Protein AF-A0A5E7EIS5-F1 (afdb_monomer_lite)

pLDDT: mean 86.92, std 15.65, range [37.38, 98.56]

Structure (mmCIF, N/CA/C/O backbone):
data_AF-A0A5E7EIS5-F1
#
_entry.id   AF-A0A5E7EIS5-F1
#
loop_
_atom_site.group_PDB
_atom_site.id
_atom_site.type_symbol
_atom_site.label_atom_id
_atom_site.label_alt_id
_atom_site.label_comp_id
_atom_site.label_asym_id
_atom_site.label_entity_id
_atom_site.label_seq_id
_atom_site.pdbx_PDB_ins_code
_atom_site.Cartn_x
_atom_site.Cartn_y
_atom_site.Cartn_z
_atom_site.occupancy
_atom_site.B_iso_or_equiv
_atom_site.auth_seq_id
_atom_site.auth_comp_id
_atom_site.auth_asym_id
_atom_site.auth_atom_id
_atom_site.pdbx_PDB_model_num
ATOM 1 N N . MET A 1 1 ? 23.421 -12.935 -40.437 1.00 37.38 1 MET A N 1
ATOM 2 C CA . MET A 1 1 ? 22.418 -13.171 -39.375 1.00 37.38 1 MET A CA 1
ATOM 3 C C . MET A 1 1 ? 22.637 -12.154 -38.265 1.00 37.38 1 MET A C 1
ATOM 5 O O . MET A 1 1 ? 23.634 -12.258 -37.567 1.00 37.38 1 MET A O 1
ATOM 9 N N . LYS A 1 2 ? 21.781 -11.132 -38.151 1.00 46.00 2 LYS A N 1
ATOM 10 C CA . LYS A 1 2 ? 21.815 -10.178 -37.031 1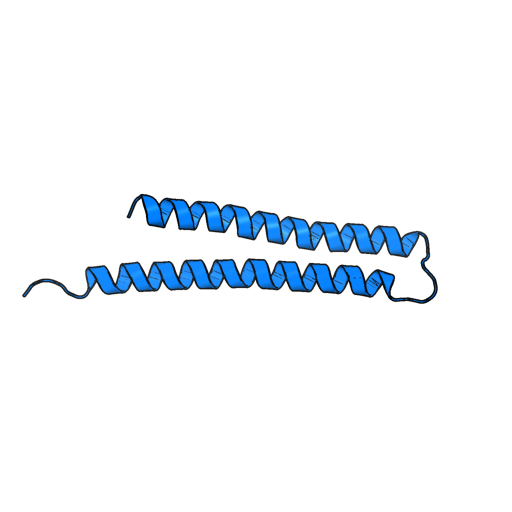.00 46.00 2 LYS A CA 1
ATOM 11 C C . LYS A 1 2 ? 20.777 -10.616 -35.994 1.00 46.00 2 LYS A C 1
ATOM 13 O O . LYS A 1 2 ? 19.660 -10.983 -36.342 1.00 46.00 2 LYS A O 1
ATOM 18 N N . THR A 1 3 ? 21.207 -10.676 -34.745 1.00 47.28 3 THR A N 1
ATOM 19 C CA . THR A 1 3 ? 20.554 -11.269 -33.576 1.00 47.28 3 THR A CA 1
ATOM 20 C C . THR A 1 3 ? 19.270 -10.531 -33.177 1.00 47.28 3 THR A C 1
ATOM 22 O O . THR A 1 3 ? 19.309 -9.502 -32.517 1.00 47.28 3 THR A O 1
ATOM 25 N N . ILE A 1 4 ? 18.112 -11.099 -33.529 1.00 55.66 4 ILE A N 1
ATOM 26 C CA . ILE A 1 4 ? 16.771 -10.616 -33.126 1.00 55.66 4 ILE A CA 1
ATOM 27 C C . ILE A 1 4 ? 16.471 -10.931 -31.641 1.00 55.66 4 ILE A C 1
ATOM 29 O O . ILE A 1 4 ? 15.599 -10.325 -31.024 1.00 55.66 4 ILE A O 1
ATOM 33 N N . HIS A 1 5 ? 17.226 -11.847 -31.028 1.00 51.66 5 HIS A N 1
ATOM 34 C CA . HIS A 1 5 ? 16.948 -12.360 -29.684 1.00 51.66 5 HIS A CA 1
ATOM 35 C C . HIS A 1 5 ? 17.260 -11.378 -28.538 1.00 51.66 5 HIS A C 1
ATOM 37 O O . HIS A 1 5 ? 16.681 -11.534 -27.474 1.00 51.66 5 HIS A O 1
ATOM 43 N N . SER A 1 6 ? 18.115 -10.365 -28.742 1.00 52.78 6 SER A N 1
ATOM 44 C CA . SER A 1 6 ? 18.588 -9.476 -27.658 1.00 52.78 6 SER A CA 1
ATOM 45 C C . SER A 1 6 ? 17.595 -8.362 -27.281 1.00 52.78 6 SER A C 1
ATOM 47 O O . SER A 1 6 ? 17.455 -8.008 -26.117 1.00 52.78 6 SER A O 1
ATOM 49 N N . ALA A 1 7 ? 16.853 -7.819 -28.253 1.00 53.78 7 ALA A N 1
ATOM 50 C CA . ALA A 1 7 ? 15.885 -6.745 -27.995 1.00 53.78 7 ALA A CA 1
ATOM 51 C C . ALA A 1 7 ? 14.556 -7.264 -27.409 1.00 53.78 7 ALA A C 1
ATOM 53 O O . ALA A 1 7 ? 13.869 -6.559 -26.673 1.00 53.78 7 ALA A O 1
ATOM 54 N N . ARG A 1 8 ? 14.191 -8.516 -27.721 1.00 56.47 8 ARG A N 1
ATOM 55 C CA . ARG A 1 8 ? 12.929 -9.133 -27.280 1.00 56.47 8 ARG A CA 1
ATOM 56 C C . ARG A 1 8 ? 12.954 -9.515 -25.796 1.00 56.47 8 ARG A C 1
ATOM 58 O O . ARG A 1 8 ? 11.939 -9.392 -25.122 1.00 56.47 8 ARG A O 1
ATOM 65 N N . THR A 1 9 ? 14.115 -9.925 -25.290 1.00 61.12 9 THR A N 1
ATOM 66 C CA . THR A 1 9 ? 14.347 -10.235 -23.871 1.00 61.12 9 THR A CA 1
ATOM 67 C C . THR A 1 9 ? 14.394 -8.986 -22.993 1.00 61.12 9 THR A C 1
ATOM 69 O O . THR A 1 9 ? 13.882 -9.026 -21.878 1.00 61.12 9 THR A O 1
ATOM 72 N N . GLY A 1 10 ? 14.929 -7.865 -23.492 1.00 65.69 10 GLY A N 1
ATOM 73 C CA . GLY A 1 10 ? 14.918 -6.588 -22.765 1.00 65.69 10 GLY A CA 1
ATOM 74 C C . GLY A 1 10 ? 13.504 -6.048 -22.516 1.00 65.69 10 GLY A C 1
ATOM 75 O O . GLY A 1 10 ? 13.179 -5.659 -21.396 1.00 65.69 10 GLY A O 1
ATOM 76 N N . ASN A 1 11 ? 12.633 -6.101 -23.531 1.00 70.50 11 ASN A N 1
ATOM 77 C CA . ASN A 1 11 ? 11.238 -5.666 -23.392 1.00 70.50 11 ASN A CA 1
ATOM 78 C C . ASN A 1 11 ? 10.411 -6.591 -22.487 1.00 70.50 11 ASN A C 1
ATOM 80 O O . ASN A 1 11 ? 9.667 -6.093 -21.651 1.00 70.50 11 ASN A O 1
ATOM 84 N N . ALA A 1 12 ? 10.579 -7.914 -22.590 1.00 75.50 12 ALA A N 1
ATOM 85 C CA . ALA A 1 12 ? 9.871 -8.855 -21.718 1.00 75.50 12 ALA A CA 1
ATOM 86 C C . ALA A 1 12 ? 10.245 -8.667 -20.235 1.00 75.50 12 ALA A C 1
ATOM 88 O O . ALA A 1 12 ? 9.368 -8.624 -19.378 1.00 75.50 12 ALA A O 1
ATOM 89 N N . CYS A 1 13 ? 11.534 -8.458 -19.941 1.00 83.25 13 CYS A N 1
ATOM 90 C CA . CYS A 1 13 ? 12.000 -8.160 -18.586 1.00 83.25 13 CYS A CA 1
ATOM 91 C C . CYS A 1 13 ? 11.355 -6.875 -18.036 1.00 83.25 13 CYS A C 1
ATOM 93 O O . CYS A 1 13 ? 10.887 -6.844 -16.901 1.00 83.25 13 CYS A O 1
ATOM 95 N N . ARG A 1 14 ? 11.251 -5.827 -18.863 1.00 86.06 14 ARG A N 1
ATOM 96 C CA . ARG A 1 14 ? 10.587 -4.569 -18.492 1.00 86.06 14 ARG A CA 1
ATOM 97 C C . ARG A 1 14 ? 9.095 -4.752 -18.206 1.00 86.06 14 ARG A C 1
ATOM 99 O O . ARG A 1 14 ? 8.608 -4.219 -17.211 1.00 86.06 14 ARG A O 1
ATOM 106 N N . ASP A 1 15 ? 8.376 -5.470 -19.061 1.00 91.38 15 ASP A N 1
ATOM 107 C CA . ASP A 1 15 ? 6.938 -5.694 -18.884 1.00 91.38 15 ASP A CA 1
ATOM 108 C C . ASP A 1 15 ? 6.655 -6.495 -17.605 1.00 91.38 15 ASP A C 1
ATOM 110 O O . ASP A 1 15 ? 5.702 -6.205 -16.881 1.00 91.38 15 ASP A O 1
ATOM 114 N N . GLU A 1 16 ? 7.523 -7.450 -17.266 1.00 92.94 16 GLU A N 1
ATOM 115 C CA . GLU A 1 16 ? 7.443 -8.188 -16.007 1.00 92.94 16 GLU A CA 1
ATOM 116 C C . GLU A 1 16 ? 7.687 -7.308 -14.774 1.00 92.94 16 GLU A C 1
ATOM 118 O O . GLU A 1 16 ? 6.995 -7.478 -13.767 1.00 92.94 16 GLU A O 1
ATOM 123 N N . GLU A 1 17 ? 8.641 -6.373 -14.832 1.00 94.25 17 GLU A N 1
ATOM 124 C CA . GLU A 1 17 ? 8.881 -5.402 -13.755 1.00 94.25 17 GLU A CA 1
ATOM 125 C C . GLU A 1 17 ? 7.672 -4.485 -13.551 1.00 94.25 17 GLU A C 1
ATOM 127 O O . GLU A 1 17 ? 7.219 -4.294 -12.424 1.00 94.25 17 GLU A O 1
ATOM 132 N N . ILE A 1 18 ? 7.082 -3.978 -14.638 1.00 95.44 18 ILE A N 1
ATOM 133 C CA . ILE A 1 18 ? 5.860 -3.163 -14.577 1.00 95.44 18 ILE A CA 1
ATOM 134 C C . ILE A 1 18 ? 4.696 -3.985 -14.006 1.00 95.44 18 ILE A C 1
ATOM 136 O O . ILE A 1 18 ? 3.958 -3.508 -13.146 1.00 95.44 18 ILE A O 1
ATOM 140 N N . ALA A 1 19 ? 4.541 -5.242 -14.427 1.00 97.06 19 ALA A N 1
ATOM 141 C CA . ALA A 1 19 ? 3.502 -6.122 -13.899 1.00 97.06 19 ALA A CA 1
ATOM 142 C C . ALA A 1 19 ? 3.695 -6.429 -12.405 1.00 97.06 19 ALA A C 1
ATOM 144 O O . ALA A 1 19 ? 2.709 -6.539 -11.676 1.00 97.06 19 ALA A O 1
ATOM 145 N N . ARG A 1 20 ? 4.943 -6.569 -11.933 1.00 96.81 20 ARG A N 1
ATOM 146 C CA . ARG A 1 20 ? 5.263 -6.680 -10.499 1.00 96.81 20 ARG A CA 1
ATOM 147 C C . ARG A 1 20 ? 4.870 -5.412 -9.749 1.00 96.81 20 ARG A C 1
ATOM 149 O O . ARG A 1 20 ? 4.171 -5.514 -8.745 1.00 96.81 20 ARG A O 1
ATOM 156 N N . ASN A 1 21 ? 5.241 -4.247 -10.268 1.00 98.12 21 ASN A N 1
ATOM 157 C CA . ASN A 1 21 ? 4.909 -2.961 -9.666 1.00 98.12 21 ASN A CA 1
ATOM 158 C C . ASN A 1 21 ? 3.392 -2.744 -9.537 1.00 98.12 21 ASN A C 1
ATOM 160 O O . ASN A 1 21 ? 2.902 -2.380 -8.470 1.00 98.12 21 ASN A O 1
ATOM 164 N N . ASN A 1 22 ? 2.632 -3.078 -10.583 1.00 98.12 22 ASN A N 1
ATOM 165 C CA . ASN A 1 22 ? 1.170 -3.008 -10.558 1.00 98.12 22 ASN A CA 1
ATOM 166 C C . ASN A 1 22 ? 0.557 -3.916 -9.482 1.00 98.12 22 ASN A C 1
ATOM 168 O O . ASN A 1 22 ? -0.442 -3.546 -8.869 1.00 98.12 22 ASN A O 1
ATOM 172 N N . ARG A 1 23 ? 1.148 -5.092 -9.223 1.00 98.31 23 ARG A N 1
ATOM 173 C CA . ARG A 1 23 ? 0.692 -5.972 -8.135 1.00 98.31 23 ARG A CA 1
ATOM 174 C C . ARG A 1 23 ? 0.921 -5.356 -6.756 1.00 98.31 23 ARG A C 1
ATOM 176 O O . ARG A 1 23 ? 0.067 -5.537 -5.900 1.00 98.31 23 ARG A O 1
ATOM 183 N N . LEU A 1 24 ? 2.014 -4.617 -6.555 1.00 98.00 24 LEU A N 1
ATOM 184 C CA . LEU A 1 24 ? 2.273 -3.918 -5.289 1.00 98.00 24 LEU A CA 1
ATOM 185 C C . LEU A 1 24 ? 1.243 -2.812 -5.037 1.00 98.00 24 LEU A C 1
ATOM 187 O O . LEU A 1 24 ? 0.708 -2.722 -3.936 1.00 98.00 24 LEU A O 1
ATOM 191 N N . PHE A 1 25 ? 0.921 -2.009 -6.057 1.00 98.44 25 PHE A N 1
ATOM 192 C CA . PHE A 1 25 ? -0.145 -1.007 -5.945 1.00 98.44 25 PHE A CA 1
ATOM 193 C C . PHE A 1 25 ? -1.506 -1.648 -5.668 1.00 98.44 25 PHE A C 1
ATOM 195 O O . PHE A 1 25 ? -2.222 -1.191 -4.786 1.00 98.44 25 PHE A O 1
ATOM 202 N N . PHE A 1 26 ? -1.828 -2.747 -6.353 1.00 98.38 26 PHE A N 1
ATOM 203 C CA . PHE A 1 26 ? -3.069 -3.475 -6.102 1.00 98.38 26 PHE A CA 1
ATOM 204 C C . PHE A 1 26 ? -3.148 -4.032 -4.671 1.00 98.38 26 PHE A C 1
ATOM 206 O O . PHE A 1 26 ? -4.190 -3.928 -4.032 1.00 98.38 26 PHE A O 1
ATOM 213 N N . GLU A 1 27 ? -2.057 -4.595 -4.143 1.00 98.38 27 GLU A N 1
ATOM 214 C CA . GLU A 1 27 ? -1.990 -5.056 -2.749 1.00 98.38 27 GLU A CA 1
ATOM 215 C C . GLU A 1 27 ? -2.179 -3.888 -1.764 1.00 98.38 27 GLU A C 1
ATOM 217 O O . GLU A 1 27 ? -2.918 -4.018 -0.788 1.00 98.38 27 GLU A O 1
ATOM 222 N N . ALA A 1 28 ? -1.572 -2.729 -2.043 1.00 98.44 28 ALA A N 1
ATOM 223 C CA . ALA A 1 28 ? -1.759 -1.520 -1.246 1.00 98.44 28 ALA A CA 1
ATOM 224 C C . ALA A 1 28 ? -3.226 -1.051 -1.249 1.00 98.44 28 ALA A C 1
ATOM 226 O O . ALA A 1 28 ? -3.786 -0.815 -0.178 1.00 98.44 28 ALA A O 1
ATOM 227 N N . ASP A 1 29 ? -3.871 -1.003 -2.421 1.00 98.56 29 ASP A N 1
ATOM 228 C CA . ASP A 1 29 ? -5.290 -0.645 -2.565 1.00 98.56 29 ASP A CA 1
ATOM 229 C C . ASP A 1 29 ? -6.200 -1.615 -1.787 1.00 98.56 29 ASP A C 1
ATOM 231 O O . ASP A 1 29 ? -7.178 -1.204 -1.157 1.00 98.56 29 ASP A O 1
ATOM 235 N N . GLN A 1 30 ? -5.884 -2.915 -1.801 1.00 98.38 30 GLN A N 1
ATOM 236 C CA . GLN A 1 30 ? -6.637 -3.920 -1.049 1.00 98.38 30 GLN A CA 1
ATOM 237 C C . GLN A 1 30 ? -6.512 -3.720 0.463 1.00 98.38 30 GLN A C 1
ATOM 239 O O . GLN A 1 30 ? -7.530 -3.728 1.159 1.00 98.38 30 GLN A O 1
ATOM 244 N N . LEU A 1 31 ? -5.293 -3.506 0.965 1.00 98.19 31 LEU A N 1
ATOM 245 C CA . LEU A 1 31 ? -5.049 -3.223 2.383 1.00 98.19 31 LEU A CA 1
ATOM 246 C C . LEU A 1 31 ? -5.741 -1.929 2.823 1.00 98.19 31 LEU A C 1
ATOM 248 O O . LEU A 1 31 ? -6.290 -1.862 3.924 1.00 98.19 31 LEU A O 1
ATOM 252 N N . ASP A 1 32 ? -5.757 -0.915 1.959 1.00 97.81 32 ASP A N 1
ATOM 253 C CA . ASP A 1 32 ? -6.441 0.345 2.231 1.00 97.81 32 ASP A CA 1
ATOM 254 C C . ASP A 1 32 ? -7.957 0.149 2.333 1.00 97.81 32 ASP A C 1
ATOM 256 O O . ASP A 1 32 ? -8.592 0.560 3.309 1.00 97.81 32 ASP A O 1
ATOM 260 N N . ALA A 1 33 ? -8.542 -0.575 1.377 1.00 97.00 33 ALA A N 1
ATOM 261 C CA . ALA A 1 33 ? -9.956 -0.926 1.405 1.00 97.00 33 ALA A CA 1
ATOM 262 C C . ALA A 1 33 ? -10.321 -1.751 2.652 1.00 97.00 33 ALA A C 1
ATOM 264 O O . ALA A 1 33 ? -11.395 -1.564 3.229 1.00 97.00 33 ALA A O 1
ATOM 265 N N . GLU A 1 34 ? -9.445 -2.654 3.097 1.00 95.50 34 GLU A N 1
ATOM 266 C CA . GLU A 1 34 ? -9.614 -3.394 4.351 1.00 95.50 34 GLU A CA 1
ATOM 267 C C . GLU A 1 34 ? -9.573 -2.491 5.583 1.00 95.50 34 GLU A C 1
ATOM 269 O O . GLU A 1 34 ? -10.390 -2.681 6.487 1.00 95.50 34 GLU A O 1
ATOM 274 N N . ALA A 1 35 ? -8.706 -1.476 5.606 1.00 95.81 35 ALA A N 1
ATOM 275 C CA . ALA A 1 35 ? -8.686 -0.495 6.686 1.00 95.81 35 ALA A CA 1
ATOM 276 C C . ALA A 1 35 ? -10.050 0.199 6.809 1.00 95.81 35 ALA A C 1
ATOM 278 O O . ALA A 1 35 ? -10.623 0.252 7.895 1.00 95.81 35 ALA A O 1
ATOM 279 N N . TYR A 1 36 ? -10.640 0.647 5.701 1.00 93.69 36 TYR A N 1
ATOM 280 C CA . TYR A 1 36 ? -11.946 1.312 5.735 1.00 93.69 36 TYR A CA 1
ATOM 281 C C . TYR A 1 36 ? -13.104 0.404 6.164 1.00 93.69 36 TYR A C 1
ATOM 283 O O . TYR A 1 36 ? -14.054 0.893 6.778 1.00 93.69 36 TYR A O 1
ATOM 291 N N . LYS A 1 37 ? -13.022 -0.915 5.946 1.00 93.50 37 LYS A N 1
ATOM 292 C CA . LYS A 1 37 ? -14.024 -1.861 6.476 1.00 93.50 37 LYS A CA 1
ATOM 293 C C . LYS A 1 37 ? -14.083 -1.854 8.007 1.00 93.50 37 LYS A C 1
ATOM 295 O O . LYS A 1 37 ? -15.150 -2.098 8.560 1.00 93.50 37 LYS A O 1
ATOM 300 N N . ILE A 1 38 ? -12.982 -1.528 8.693 1.00 91.38 38 ILE A N 1
ATOM 301 C CA . ILE A 1 38 ? -12.927 -1.429 10.165 1.00 91.38 38 ILE A CA 1
ATOM 302 C C . ILE A 1 38 ? -13.843 -0.307 10.679 1.00 91.38 38 ILE A C 1
ATOM 304 O O . ILE A 1 38 ? -14.429 -0.434 11.751 1.00 91.38 38 ILE A O 1
ATOM 308 N N . LEU A 1 39 ? -14.004 0.770 9.905 1.00 88.06 39 LEU A N 1
ATOM 309 C CA . LEU A 1 39 ? -14.854 1.912 10.256 1.00 88.06 39 LEU A CA 1
ATOM 310 C C . LEU A 1 39 ? -16.338 1.696 9.918 1.00 88.06 39 LEU A C 1
ATOM 312 O O . LEU A 1 39 ? -17.167 2.5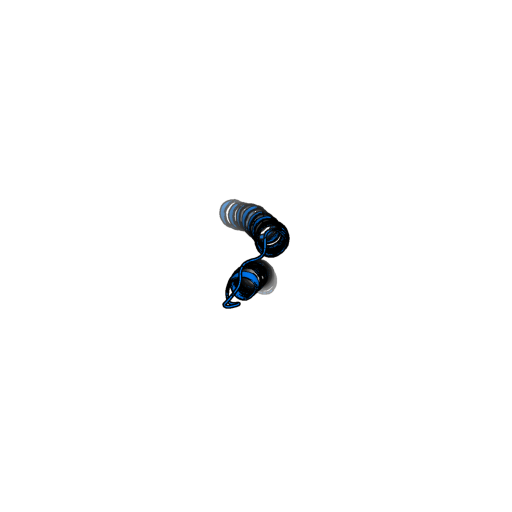10 10.309 1.00 88.06 39 LEU A O 1
ATOM 316 N N . GLY A 1 40 ? -16.686 0.627 9.194 1.00 80.69 40 GLY A N 1
ATOM 317 C CA . GLY A 1 40 ? -18.045 0.372 8.702 1.00 80.69 40 GLY A CA 1
ATOM 318 C C . GLY A 1 40 ? -19.041 -0.149 9.745 1.00 80.69 40 GLY A C 1
ATOM 319 O O . GLY A 1 40 ? -20.182 -0.428 9.389 1.00 80.69 40 GLY A O 1
ATOM 320 N N . ASN A 1 41 ? -18.633 -0.306 11.007 1.00 71.44 41 ASN A N 1
ATOM 321 C CA . ASN A 1 41 ? -19.521 -0.749 12.082 1.00 71.44 41 ASN A CA 1
ATOM 322 C C . ASN A 1 41 ? -20.271 0.446 12.696 1.00 71.44 41 ASN A C 1
ATOM 324 O O . ASN A 1 41 ? -19.675 1.493 12.936 1.00 71.44 41 ASN A O 1
ATOM 328 N N . GLU A 1 42 ? -21.558 0.271 13.016 1.00 65.62 42 GLU A N 1
ATOM 329 C CA . GLU A 1 42 ? -22.436 1.325 13.569 1.00 65.62 42 GLU A CA 1
ATOM 330 C C . GLU A 1 42 ? -21.949 1.912 14.912 1.00 65.62 42 GLU A C 1
ATOM 332 O O . GLU A 1 42 ? -22.405 2.977 15.328 1.00 65.62 42 GLU A O 1
ATOM 337 N N . TYR A 1 43 ? -20.992 1.253 15.577 1.00 71.31 43 TYR A N 1
ATOM 338 C CA . TYR A 1 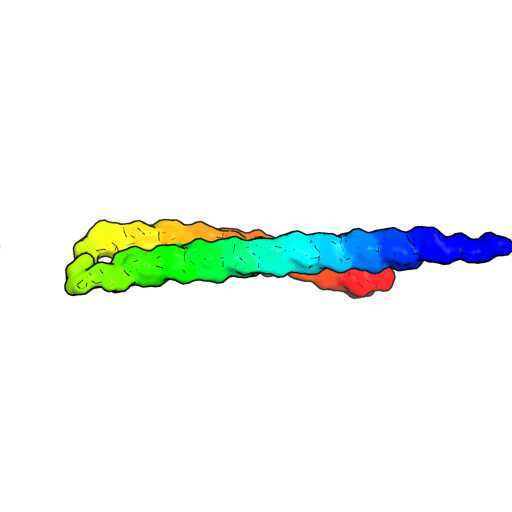43 ? -20.357 1.723 16.804 1.00 71.31 43 TYR A CA 1
ATOM 339 C C . TYR A 1 43 ? -18.827 1.708 16.670 1.00 71.31 43 TYR A C 1
ATOM 341 O O . TYR A 1 43 ? -18.210 0.650 16.522 1.00 71.31 43 TYR A O 1
ATOM 349 N N . ILE A 1 44 ? -18.211 2.893 16.719 1.00 78.50 44 ILE A N 1
ATOM 350 C CA . ILE A 1 44 ? -16.755 3.067 16.665 1.00 78.50 44 ILE A CA 1
ATOM 351 C C . ILE A 1 44 ? -16.231 3.163 18.099 1.00 78.50 44 ILE A C 1
ATOM 353 O O . ILE A 1 44 ? -16.350 4.200 18.752 1.00 78.50 44 ILE A O 1
ATOM 357 N N . GLU A 1 45 ? -15.637 2.079 18.587 1.00 84.38 45 GLU A N 1
ATOM 358 C CA . GLU A 1 45 ? -14.926 2.076 19.863 1.00 84.38 45 GLU A CA 1
ATOM 359 C C . GLU A 1 45 ? -13.543 2.741 19.724 1.00 84.38 45 GLU A C 1
ATOM 361 O O . GLU A 1 45 ? -12.984 2.799 18.624 1.00 84.38 45 GLU A O 1
ATOM 366 N N . PRO A 1 46 ? -12.919 3.203 20.823 1.00 80.12 46 PRO A N 1
ATOM 367 C CA . PRO A 1 46 ? -11.550 3.722 20.784 1.00 80.12 46 PRO A CA 1
ATOM 368 C C . PRO A 1 46 ? -10.538 2.748 20.151 1.00 80.12 46 PRO A C 1
ATOM 370 O O . PRO A 1 46 ? -9.605 3.176 19.471 1.00 80.12 46 PRO A O 1
ATOM 373 N N . ASP A 1 47 ? -10.741 1.436 20.318 1.00 89.25 47 ASP A N 1
ATOM 374 C CA . ASP A 1 47 ? -9.883 0.408 19.717 1.00 89.25 47 ASP A CA 1
ATOM 375 C C . ASP A 1 47 ? -10.061 0.294 18.190 1.00 89.25 47 ASP A C 1
ATOM 377 O O . ASP A 1 47 ? -9.127 -0.091 17.484 1.00 89.25 47 ASP A O 1
ATOM 381 N N . THR A 1 48 ? -11.215 0.702 17.650 1.00 90.62 48 THR A N 1
ATOM 382 C CA . THR A 1 48 ? -11.490 0.737 16.204 1.00 90.62 48 THR A CA 1
ATOM 383 C C . THR A 1 48 ? -10.540 1.699 15.491 1.00 90.62 48 THR A C 1
ATOM 385 O O . THR A 1 48 ? -9.965 1.343 14.462 1.00 90.62 48 THR A O 1
ATOM 388 N N . TRP A 1 49 ? -10.291 2.880 16.066 1.00 90.88 49 TRP A N 1
ATOM 389 C CA . TRP A 1 49 ? -9.344 3.852 15.507 1.00 90.88 49 TRP A CA 1
ATOM 390 C C . TRP A 1 49 ? -7.901 3.352 15.521 1.00 90.88 49 TRP A C 1
ATOM 392 O O . TRP A 1 49 ? -7.158 3.601 14.571 1.00 90.88 49 TRP A O 1
ATOM 402 N N . ARG A 1 50 ? -7.505 2.618 16.569 1.00 93.88 50 ARG A N 1
ATOM 403 C CA . ARG A 1 50 ? -6.174 2.003 16.649 1.00 93.88 50 ARG A CA 1
ATOM 404 C C . ARG A 1 50 ? -5.992 0.933 15.571 1.00 93.88 50 ARG A C 1
ATOM 406 O O . ARG A 1 50 ? -4.999 0.954 14.855 1.00 93.88 50 ARG A O 1
ATOM 413 N N . ARG A 1 51 ? -6.963 0.029 15.404 1.00 93.56 51 ARG A N 1
ATOM 414 C CA . ARG A 1 51 ? -6.913 -1.009 14.356 1.00 93.56 51 ARG A CA 1
ATOM 415 C C . ARG A 1 51 ? -6.930 -0.406 12.954 1.00 93.56 51 ARG A C 1
ATOM 417 O O . ARG A 1 51 ? -6.202 -0.871 12.082 1.00 93.56 51 ARG A O 1
ATOM 424 N N . PHE A 1 52 ? -7.729 0.641 12.747 1.00 95.19 52 PHE A N 1
ATOM 425 C CA . PHE A 1 52 ? -7.756 1.391 11.495 1.00 95.19 52 PHE A CA 1
ATOM 426 C C . PHE A 1 52 ? -6.390 2.003 11.175 1.00 95.19 52 PHE A C 1
ATOM 428 O O . PHE A 1 52 ? -5.889 1.813 10.070 1.00 95.19 52 PHE A O 1
ATOM 435 N N . SER A 1 53 ? -5.760 2.699 12.127 1.00 95.38 53 SER A N 1
ATOM 436 C CA . SER A 1 53 ? -4.461 3.339 11.887 1.00 95.38 53 SER A CA 1
ATOM 437 C C . SER A 1 53 ? -3.349 2.318 11.636 1.00 95.38 53 SER A C 1
ATOM 439 O O . SER A 1 53 ? -2.514 2.524 10.757 1.00 95.38 53 SER A O 1
ATOM 441 N N . GLU A 1 54 ? -3.371 1.181 12.335 1.00 96.94 54 GLU A N 1
ATOM 442 C CA . GLU A 1 54 ? -2.464 0.057 12.085 1.00 96.94 54 GLU A CA 1
ATOM 443 C C . GLU A 1 54 ? -2.665 -0.550 10.689 1.00 96.94 54 GLU A C 1
ATOM 445 O O . GLU A 1 54 ? -1.685 -0.861 10.012 1.00 96.94 54 GLU A O 1
ATOM 450 N N . ALA A 1 55 ? -3.912 -0.696 10.229 1.00 97.38 55 ALA A N 1
ATOM 451 C CA . ALA A 1 55 ? -4.217 -1.185 8.884 1.00 97.38 55 ALA A CA 1
ATOM 452 C C . ALA A 1 55 ? -3.794 -0.180 7.798 1.00 97.38 55 ALA A C 1
ATOM 454 O O . ALA A 1 55 ? -3.122 -0.561 6.840 1.00 97.38 55 ALA A O 1
ATOM 455 N N . LYS A 1 56 ? -4.086 1.112 7.996 1.00 97.88 56 LYS A N 1
ATOM 456 C CA . LYS A 1 56 ? -3.635 2.206 7.123 1.00 97.88 56 LYS A CA 1
ATOM 457 C C . LYS A 1 56 ? -2.121 2.232 6.977 1.00 97.88 56 LYS A C 1
ATOM 459 O O . LYS A 1 56 ? -1.621 2.317 5.863 1.00 97.88 56 LYS A O 1
ATOM 464 N N . LYS A 1 57 ? -1.390 2.073 8.083 1.00 98.38 57 LYS A N 1
ATOM 465 C CA . LYS A 1 57 ? 0.073 2.033 8.059 1.00 98.38 57 LYS A CA 1
ATOM 466 C C . LYS A 1 57 ? 0.607 0.922 7.148 1.00 98.38 57 LYS A C 1
ATOM 468 O O . LYS A 1 57 ? 1.558 1.160 6.415 1.00 98.38 57 LYS A O 1
ATOM 473 N N . LYS A 1 58 ? -0.013 -0.264 7.150 1.00 98.38 58 LYS A N 1
ATOM 474 C CA . LYS A 1 58 ? 0.387 -1.371 6.260 1.00 98.38 58 LYS A CA 1
ATOM 475 C C . LYS A 1 58 ? 0.141 -1.045 4.785 1.00 98.38 58 LYS A C 1
ATOM 477 O O . LYS A 1 58 ? 0.993 -1.341 3.952 1.00 98.38 58 LYS A O 1
ATOM 482 N N . ALA A 1 59 ? -0.999 -0.429 4.467 1.00 98.44 59 ALA A N 1
ATOM 483 C CA . ALA A 1 59 ? -1.286 0.036 3.111 1.00 98.44 59 ALA A CA 1
ATOM 484 C C . ALA A 1 59 ? -0.259 1.089 2.658 1.00 98.44 59 ALA A C 1
ATOM 486 O O . ALA A 1 59 ? 0.303 0.985 1.570 1.00 98.44 59 ALA A O 1
ATOM 487 N N . ASP A 1 60 ? 0.060 2.051 3.528 1.00 98.56 60 ASP A N 1
ATOM 488 C CA . ASP A 1 60 ? 1.037 3.106 3.252 1.00 98.56 60 ASP A CA 1
ATOM 489 C C . ASP A 1 60 ? 2.455 2.542 3.045 1.00 98.56 60 ASP A C 1
ATOM 491 O O . ASP A 1 60 ? 3.153 2.959 2.120 1.00 98.56 60 ASP A O 1
ATOM 495 N N . GLU A 1 61 ? 2.879 1.563 3.850 1.00 98.50 61 GLU A N 1
ATOM 496 C CA . GLU A 1 61 ? 4.153 0.850 3.669 1.00 98.50 61 GLU A CA 1
ATOM 497 C C . GLU A 1 61 ? 4.218 0.162 2.295 1.00 98.50 61 GLU A C 1
ATOM 499 O O . GLU A 1 61 ? 5.236 0.252 1.602 1.00 98.50 61 GLU A O 1
ATOM 504 N N . LYS A 1 62 ? 3.114 -0.448 1.846 1.00 98.25 62 LYS A N 1
ATOM 505 C CA . LYS A 1 62 ? 3.026 -1.065 0.516 1.00 98.25 62 LYS A CA 1
ATOM 506 C C . LYS A 1 62 ? 3.024 -0.046 -0.620 1.00 98.25 62 LYS A C 1
ATOM 508 O O . LYS A 1 62 ? 3.719 -0.252 -1.617 1.00 98.25 62 LYS A O 1
ATOM 513 N N . TYR A 1 63 ? 2.349 1.092 -0.465 1.00 98.38 63 TYR A N 1
ATOM 514 C CA . TYR A 1 63 ? 2.467 2.197 -1.421 1.00 98.38 63 TYR A CA 1
ATOM 515 C C . TYR A 1 63 ? 3.894 2.745 -1.492 1.00 98.38 63 TYR A C 1
ATOM 517 O O . TYR A 1 63 ? 4.360 3.107 -2.574 1.00 98.3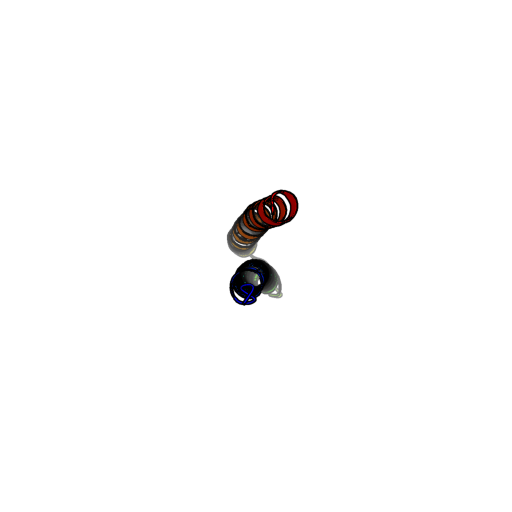8 63 TYR A O 1
ATOM 525 N N . GLN A 1 64 ? 4.609 2.826 -0.368 1.00 98.50 64 GLN A N 1
ATOM 526 C CA . GLN A 1 64 ? 6.009 3.252 -0.364 1.00 98.50 64 GLN A CA 1
ATOM 527 C C . GLN A 1 64 ? 6.897 2.263 -1.124 1.00 98.50 64 GLN A C 1
ATOM 529 O O . GLN A 1 64 ? 7.703 2.701 -1.947 1.00 98.50 64 GLN A O 1
ATOM 534 N N . GLU A 1 65 ? 6.712 0.958 -0.913 1.00 98.25 65 GLU A N 1
ATOM 535 C CA . GLU A 1 65 ? 7.401 -0.100 -1.664 1.00 98.25 65 GLU A CA 1
ATOM 536 C C . GLU A 1 65 ? 7.139 0.034 -3.176 1.0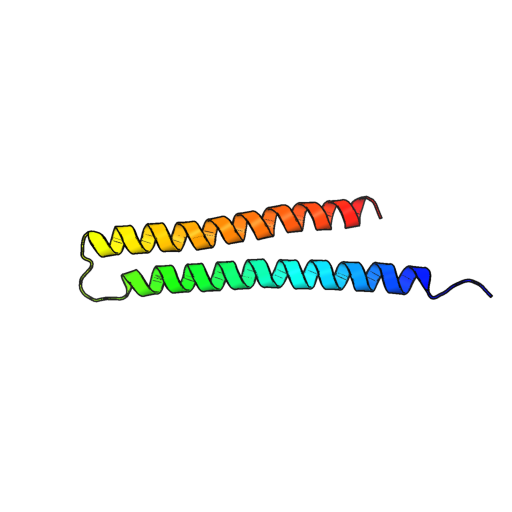0 98.25 65 GLU A C 1
ATOM 538 O O . GLU A 1 65 ? 8.081 0.122 -3.969 1.00 98.25 65 GLU A O 1
ATOM 543 N N . ALA A 1 66 ? 5.869 0.159 -3.577 1.00 98.12 66 ALA A N 1
ATOM 544 C CA . ALA A 1 66 ? 5.470 0.322 -4.975 1.00 98.12 66 ALA A CA 1
ATOM 545 C C . ALA A 1 66 ? 6.073 1.586 -5.618 1.00 98.12 66 ALA A C 1
ATOM 547 O O . ALA A 1 66 ? 6.565 1.549 -6.748 1.00 98.12 66 ALA A O 1
ATOM 548 N N . ASN A 1 67 ? 6.096 2.708 -4.894 1.00 98.19 67 ASN A N 1
ATOM 549 C CA . ASN A 1 67 ? 6.679 3.958 -5.382 1.00 98.19 67 ASN A CA 1
ATOM 550 C C . ASN A 1 67 ? 8.203 3.874 -5.541 1.00 98.19 67 ASN A C 1
ATOM 552 O O . ASN A 1 67 ? 8.751 4.363 -6.533 1.00 98.19 67 ASN A O 1
ATOM 556 N N . GLN A 1 68 ? 8.904 3.257 -4.588 1.00 98.19 68 GLN A N 1
ATOM 557 C CA . GLN A 1 68 ? 10.352 3.050 -4.685 1.00 98.19 68 GLN A CA 1
ATOM 558 C C . GLN A 1 68 ? 10.703 2.158 -5.879 1.00 98.19 68 GLN A C 1
ATOM 560 O O . GLN A 1 68 ? 11.631 2.468 -6.636 1.00 98.19 68 GLN A O 1
ATOM 565 N N . ASP A 1 69 ? 9.926 1.097 -6.089 1.00 97.50 69 ASP A N 1
ATOM 566 C CA . ASP A 1 69 ? 10.098 0.194 -7.219 1.00 97.50 69 ASP A CA 1
ATOM 567 C C . ASP A 1 69 ? 9.805 0.882 -8.561 1.00 97.50 69 ASP A C 1
ATOM 569 O O . ASP A 1 69 ? 10.592 0.777 -9.505 1.00 97.50 69 ASP A O 1
ATOM 573 N N . TRP A 1 70 ? 8.764 1.714 -8.629 1.00 96.88 70 TRP A N 1
ATOM 574 C CA . TRP A 1 70 ? 8.482 2.520 -9.818 1.00 96.88 70 TRP A CA 1
ATOM 575 C C . TRP A 1 70 ? 9.644 3.457 -10.164 1.00 96.88 70 TRP A C 1
ATOM 577 O O . TRP A 1 70 ? 10.045 3.572 -11.325 1.00 96.88 70 TRP A O 1
ATOM 587 N N . MET A 1 71 ? 10.254 4.091 -9.160 1.00 96.81 71 MET A N 1
ATOM 588 C CA . MET A 1 71 ? 11.427 4.942 -9.373 1.00 96.81 71 MET A CA 1
ATOM 589 C C . MET A 1 71 ? 12.633 4.149 -9.895 1.00 96.81 71 MET A C 1
ATOM 591 O O . MET A 1 71 ? 13.389 4.671 -10.722 1.00 96.81 71 MET A O 1
ATOM 595 N N . ARG A 1 72 ? 12.813 2.893 -9.465 1.00 95.38 72 ARG A N 1
ATOM 596 C CA . ARG A 1 72 ? 13.829 1.979 -10.013 1.00 95.38 72 ARG A CA 1
ATOM 597 C C . ARG A 1 72 ? 13.537 1.644 -11.478 1.00 95.38 72 ARG A C 1
ATOM 599 O O . ARG A 1 72 ? 14.425 1.819 -12.313 1.00 95.38 72 ARG A O 1
ATOM 606 N N . ILE A 1 73 ? 12.310 1.238 -11.803 1.00 93.00 73 ILE A N 1
ATOM 607 C CA . ILE A 1 73 ? 11.879 0.903 -13.174 1.00 93.00 73 ILE A CA 1
ATOM 608 C C . ILE A 1 73 ? 12.043 2.109 -14.102 1.00 93.00 73 ILE A C 1
ATOM 610 O O . ILE A 1 73 ? 12.604 1.995 -15.191 1.00 93.00 73 ILE A O 1
ATOM 614 N N . ARG A 1 74 ? 11.635 3.300 -13.653 1.00 92.88 74 ARG A N 1
ATOM 615 C CA . ARG A 1 74 ? 11.777 4.539 -14.423 1.00 92.88 74 ARG A CA 1
ATOM 616 C C . ARG A 1 74 ? 13.240 4.856 -14.733 1.00 92.88 74 ARG A C 1
ATOM 618 O O . ARG A 1 74 ? 13.545 5.257 -15.853 1.00 92.88 74 ARG A O 1
ATOM 625 N N . LYS A 1 75 ? 14.153 4.660 -13.774 1.00 92.00 75 LYS A N 1
ATOM 626 C CA . LYS A 1 75 ? 15.599 4.823 -14.011 1.00 92.00 75 LYS A CA 1
ATOM 627 C C . LYS A 1 75 ? 16.119 3.823 -15.039 1.00 92.00 75 LYS A C 1
ATOM 629 O O . LYS A 1 75 ? 16.901 4.218 -15.896 1.00 92.00 75 LYS A O 1
ATOM 634 N N . MET A 1 76 ? 15.668 2.567 -14.989 1.00 87.69 76 MET A N 1
ATOM 635 C CA . MET A 1 76 ? 16.006 1.577 -16.016 1.00 87.69 76 MET A CA 1
ATOM 636 C C . MET A 1 76 ? 15.536 2.048 -17.391 1.00 87.69 76 MET A C 1
ATOM 638 O O . MET A 1 76 ? 16.332 2.057 -18.316 1.00 87.69 76 MET A O 1
ATOM 642 N N . MET A 1 77 ? 14.298 2.534 -17.514 1.00 84.75 77 MET A N 1
ATOM 643 C CA . MET A 1 77 ? 13.744 3.017 -18.785 1.00 84.75 77 MET A CA 1
ATOM 644 C C . MET A 1 77 ? 14.468 4.239 -19.369 1.00 84.75 77 MET A C 1
ATOM 646 O O . MET A 1 77 ? 14.500 4.382 -20.584 1.00 84.75 77 MET A O 1
ATOM 650 N N . ILE A 1 78 ? 15.004 5.129 -18.528 1.00 84.75 78 ILE A N 1
ATOM 651 C CA . ILE A 1 78 ? 15.744 6.323 -18.977 1.00 84.75 78 ILE A CA 1
ATOM 652 C C . ILE A 1 78 ? 17.188 5.975 -19.365 1.00 84.75 78 ILE A C 1
ATOM 654 O O . ILE A 1 78 ? 17.734 6.587 -20.276 1.00 84.75 78 ILE A O 1
ATOM 658 N N . ASN A 1 79 ? 17.800 5.010 -18.675 1.00 73.19 79 ASN A N 1
ATOM 659 C CA . ASN A 1 79 ? 19.192 4.606 -18.886 1.00 73.19 79 ASN A CA 1
ATOM 660 C C . ASN A 1 79 ? 19.346 3.398 -19.839 1.00 73.19 79 ASN A C 1
ATOM 662 O O . ASN A 1 79 ? 20.446 2.848 -19.915 1.00 73.19 79 ASN A O 1
ATOM 666 N N . SER A 1 80 ? 18.262 2.958 -20.495 1.00 60.16 80 SER A N 1
ATOM 667 C CA . SER A 1 80 ? 18.246 1.849 -21.471 1.00 60.16 80 SER A CA 1
ATOM 668 C C . SER A 1 80 ? 18.454 2.322 -22.903 1.00 60.16 80 SER A C 1
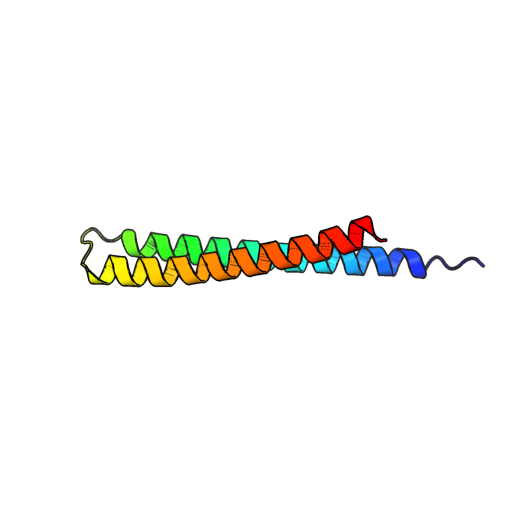ATOM 670 O O . SER A 1 80 ? 17.970 3.427 -23.234 1.00 60.16 80 SER A O 1
#

Radius of gyration: 19.28 Å; chains: 1; bounding box: 45×20×60 Å

Sequence (80 aa):
MKTIHSARTGNACRDEEIARNNRLFFEADQLDAEAYKILGNEYIEPDTWRRFSEAKKKADEKYQEANQDWMRIRKMMINS

Foldseek 3Di:
DDDPPPVVVVVVVLVVLVVVLVVLLVVLVVLLVVLVVLVPDPDQDPVSVVSSVVSNVVSVVSVVVSVVSVVVSVVVVVVD

Secondary structure (DSSP, 8-state):
---THHHHHHHHHHHHHHHHHHHHHHHHHHHHHHHHHHTTSSS--HHHHHHHHHHHHHHHHHHHHHHHHHHHHHHHHH--

Organism: Pseudomonas fluorescens (NCBI:txid294)